Protein AF-A0A928G5B0-F1 (afdb_monomer)

Secondary structure (DSSP, 8-state):
---HHHHHHHHHHHHHHHHHHHHHHHHHHHHHHHHHHHHHHHHHTTTT-GGG--SHHHHHHHHHIIIIIIHHHHHHHHHHHHHHHHHHHHHHHHHHT-BTTB-HHHHHHHHHHHHHHHHHHHHHHHHHHHHHHHHHHHHHHHHHHHHHHHHHHHHHHHT--

Sequence (161 aa):
MLPENFVKNLIDALLHVLCSILKLILLPFNLWVKAITRLAEQRENGFLNLSTITGLWPFFSFCKRLLIDFIFDAVAFLAYPVGVVVAIIVMIIGFTETNMFYTAGDVFLGFIISLIVIYIYPIFMALAHDFLVLMLLPIRKLIDYWRKPAQQLDIDYKQRE

Foldseek 3Di:
DPPPVPVVVVVVVVVVVVVVVVCVLCVLVVLLVVLVVLLVVCVVVVLQDPVPDPDDVVVVSNCCCVVQVNPLSVCSNCLPVVLLVVLVVQLVVLVVPADPVRHNVNSVVSSVVSVVCSSCVSVVSVVVSVVVVVVCVVVVVVVVVVVVVVVVVVVVVVVVD

pLDDT: mean 84.78, std 12.2, range [46.44, 96.44]

Mean predicted aligned error: 9.63 Å

Radius of gyration: 25.75 Å; Cα contacts (8 Å, |Δi|>4): 81; chains: 1; bounding box: 59×56×83 Å

Solvent-accessible surface area (backbone atoms only — not comparable to full-atom values): 8767 Å² total; per-residue (Å²): 132,81,59,82,66,51,62,54,53,51,50,52,50,51,51,51,52,53,52,50,52,52,50,62,66,47,42,24,57,53,47,28,54,49,23,47,52,50,54,51,51,40,58,74,71,49,67,83,56,70,92,77,56,89,50,71,70,58,43,55,56,40,50,47,45,48,66,55,60,41,45,43,28,52,51,31,44,42,30,57,72,52,38,54,54,50,39,52,51,52,35,56,53,39,62,75,67,53,47,102,90,42,47,68,66,57,32,51,51,50,33,55,52,43,53,53,50,40,53,48,40,24,47,55,39,51,52,51,46,53,50,51,53,60,66,45,48,61,56,52,53,47,56,55,56,68,45,51,62,56,55,52,52,56,52,57,54,67,73,74,113

Structure (mmCIF, N/CA/C/O backbone):
data_AF-A0A928G5B0-F1
#
_entry.id   AF-A0A928G5B0-F1
#
loop_
_atom_site.group_PDB
_atom_site.id
_atom_site.type_symbol
_atom_site.label_atom_id
_atom_site.label_alt_id
_atom_site.label_comp_id
_atom_site.label_asym_id
_atom_site.label_entity_id
_atom_site.label_seq_id
_atom_site.pdbx_PDB_ins_code
_atom_site.Cartn_x
_atom_site.Cartn_y
_atom_site.Cartn_z
_atom_site.occupancy
_atom_site.B_iso_or_equiv
_atom_site.auth_seq_id
_atom_site.auth_comp_id
_atom_site.auth_asym_id
_atom_site.auth_atom_id
_atom_site.pdbx_PDB_model_num
ATOM 1 N N . MET A 1 1 ? 35.226 -32.422 -13.651 1.00 56.75 1 MET A N 1
ATOM 2 C CA . MET A 1 1 ? 33.847 -32.815 -13.292 1.00 56.75 1 MET A CA 1
ATOM 3 C C . MET A 1 1 ? 33.316 -31.782 -12.318 1.00 56.75 1 MET A C 1
ATOM 5 O O . MET A 1 1 ? 34.010 -31.492 -11.352 1.00 56.75 1 MET A O 1
ATOM 9 N N . LEU A 1 2 ? 32.166 -31.167 -12.606 1.00 66.88 2 LEU A N 1
ATOM 10 C CA . LEU A 1 2 ? 31.502 -30.297 -11.630 1.00 66.88 2 LEU A CA 1
ATOM 11 C C . LEU A 1 2 ? 31.030 -31.160 -10.446 1.00 66.88 2 LEU A C 1
ATOM 13 O O . LEU A 1 2 ? 30.601 -32.290 -10.688 1.00 66.88 2 LEU A O 1
ATOM 17 N N . PRO A 1 3 ? 31.117 -30.677 -9.194 1.00 78.56 3 PRO A N 1
ATOM 18 C CA . PRO A 1 3 ? 30.625 -31.422 -8.038 1.00 78.56 3 PRO A CA 1
ATOM 19 C C . PRO A 1 3 ? 29.138 -31.743 -8.224 1.00 78.56 3 PRO A C 1
ATOM 21 O O . PRO A 1 3 ? 28.381 -30.847 -8.595 1.00 78.56 3 PRO A O 1
ATOM 24 N N . GLU A 1 4 ? 28.691 -32.968 -7.931 1.00 73.12 4 GLU A N 1
ATOM 25 C CA . GLU A 1 4 ? 27.265 -33.344 -8.050 1.00 73.12 4 GLU A CA 1
ATOM 26 C C . GLU A 1 4 ? 26.340 -32.390 -7.272 1.00 73.12 4 GLU A C 1
ATOM 28 O O . GLU A 1 4 ? 25.243 -32.058 -7.719 1.00 73.12 4 GLU A O 1
ATOM 33 N N . ASN A 1 5 ? 26.829 -31.842 -6.156 1.00 81.38 5 ASN A N 1
ATOM 34 C CA . ASN A 1 5 ? 26.097 -30.875 -5.337 1.00 81.38 5 ASN A CA 1
ATOM 35 C C . ASN A 1 5 ? 26.039 -29.459 -5.939 1.00 81.38 5 ASN A C 1
ATOM 37 O O . ASN A 1 5 ? 25.205 -28.658 -5.526 1.00 81.38 5 ASN A O 1
ATOM 41 N N . PHE A 1 6 ? 26.903 -29.121 -6.902 1.00 89.56 6 PHE A N 1
ATOM 42 C CA . PHE A 1 6 ? 26.961 -27.776 -7.479 1.00 89.56 6 PHE A CA 1
ATOM 43 C C . PHE A 1 6 ? 25.733 -27.475 -8.337 1.00 89.56 6 PHE A C 1
ATOM 45 O O . PHE A 1 6 ? 25.108 -26.434 -8.161 1.00 89.56 6 PHE A O 1
ATOM 52 N N . VAL A 1 7 ? 25.355 -28.395 -9.231 1.00 88.38 7 VAL A N 1
ATOM 53 C CA . VAL A 1 7 ? 24.205 -28.200 -10.131 1.00 88.38 7 VAL A CA 1
ATOM 54 C C . VAL A 1 7 ? 22.908 -28.102 -9.329 1.00 88.38 7 VAL A C 1
ATOM 56 O O . VAL A 1 7 ? 22.099 -27.214 -9.584 1.00 88.38 7 VAL A O 1
ATOM 59 N N . LYS A 1 8 ? 22.746 -28.952 -8.308 1.00 91.69 8 LYS A N 1
ATOM 60 C CA . LYS A 1 8 ? 21.596 -28.904 -7.400 1.00 91.69 8 LYS A CA 1
ATOM 61 C C . LYS A 1 8 ? 21.514 -27.569 -6.654 1.00 91.69 8 LYS A C 1
ATOM 63 O O . LYS A 1 8 ? 20.495 -26.895 -6.734 1.00 91.69 8 LYS A O 1
ATOM 68 N N . ASN A 1 9 ? 22.603 -27.151 -6.006 1.00 93.38 9 ASN A N 1
ATOM 69 C CA . ASN A 1 9 ? 22.637 -25.889 -5.262 1.00 93.38 9 ASN A CA 1
ATOM 70 C C . ASN A 1 9 ? 22.415 -24.670 -6.173 1.00 93.38 9 ASN A C 1
ATOM 72 O O . ASN A 1 9 ? 21.784 -23.702 -5.759 1.00 93.38 9 ASN A O 1
ATOM 76 N N . LEU A 1 10 ? 22.915 -24.711 -7.412 1.00 92.44 10 LEU A N 1
ATOM 77 C CA . LEU A 1 10 ? 22.700 -23.653 -8.398 1.00 92.44 10 LEU A CA 1
ATOM 78 C C . LEU A 1 10 ? 21.221 -23.546 -8.791 1.00 92.44 10 LEU A C 1
ATOM 80 O O . LEU A 1 10 ? 20.679 -22.442 -8.816 1.00 92.44 10 LEU A O 1
ATOM 84 N N . ILE A 1 11 ? 20.565 -24.677 -9.069 1.00 92.94 11 ILE A N 1
ATOM 85 C CA . ILE A 1 11 ? 19.131 -24.717 -9.389 1.00 92.94 11 ILE A CA 1
ATOM 86 C C . ILE A 1 11 ? 18.306 -24.221 -8.198 1.00 92.94 11 ILE A C 1
ATOM 88 O O . ILE A 1 11 ? 17.440 -23.365 -8.379 1.00 92.94 11 ILE A O 1
ATOM 92 N N . ASP A 1 12 ? 18.605 -24.689 -6.985 1.00 95.44 12 ASP A N 1
ATOM 93 C CA . ASP A 1 12 ? 17.899 -24.274 -5.769 1.00 95.44 12 ASP A CA 1
ATOM 94 C C . ASP A 1 12 ? 18.048 -22.763 -5.518 1.00 95.44 12 ASP A C 1
ATOM 96 O O . ASP A 1 12 ? 17.066 -22.076 -5.225 1.00 95.44 12 ASP A O 1
ATOM 100 N N . ALA A 1 13 ? 19.253 -22.212 -5.703 1.00 93.75 13 ALA A N 1
ATOM 101 C CA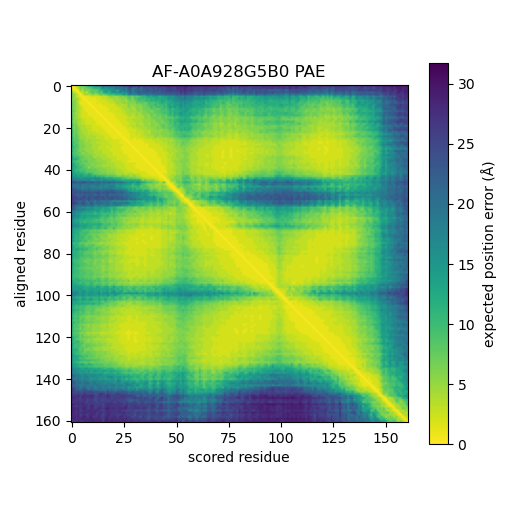 . ALA A 1 13 ? 19.500 -20.778 -5.577 1.00 93.75 13 ALA A CA 1
ATOM 102 C C . ALA A 1 13 ? 18.734 -19.963 -6.633 1.00 93.75 13 ALA A C 1
ATOM 104 O O . ALA A 1 13 ? 18.103 -18.958 -6.297 1.00 93.75 13 ALA A O 1
ATOM 105 N N . LEU A 1 14 ? 18.736 -20.404 -7.896 1.00 93.94 14 LEU A N 1
ATOM 106 C CA . LEU A 1 14 ? 17.993 -19.749 -8.977 1.00 93.94 14 LEU A CA 1
ATOM 107 C C . LEU A 1 14 ? 16.483 -19.757 -8.711 1.00 93.94 14 LEU A C 1
ATOM 109 O O . LEU A 1 14 ? 15.831 -18.718 -8.833 1.00 93.94 14 LEU A O 1
ATOM 113 N N . LEU A 1 15 ? 15.934 -20.901 -8.294 1.00 95.25 15 LEU A N 1
ATOM 114 C CA . LEU A 1 15 ? 14.523 -21.028 -7.927 1.00 95.25 15 LEU A CA 1
ATOM 115 C C . LEU A 1 15 ? 14.167 -20.118 -6.752 1.00 95.25 15 LEU A C 1
ATOM 117 O O . LEU A 1 15 ? 13.127 -19.456 -6.783 1.00 95.25 15 LEU A O 1
ATOM 121 N N . HIS A 1 16 ? 15.032 -20.043 -5.739 1.00 94.75 16 HIS A N 1
ATOM 122 C CA . HIS A 1 16 ? 14.817 -19.179 -4.585 1.00 94.75 16 HIS A CA 1
ATOM 123 C C . HIS A 1 16 ? 14.765 -17.698 -4.978 1.00 94.75 16 HIS A C 1
ATOM 125 O O . HIS A 1 16 ? 13.850 -16.984 -4.557 1.00 94.75 16 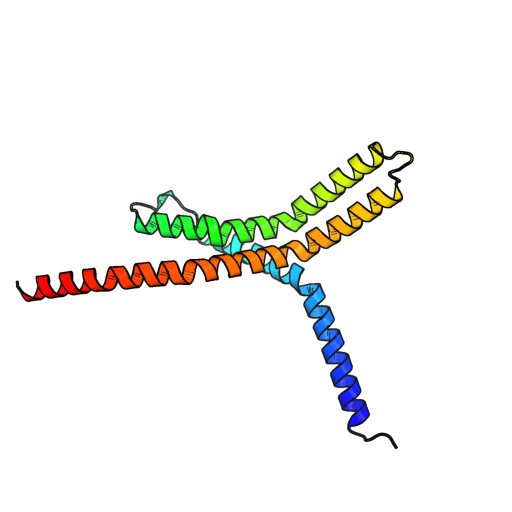HIS A O 1
ATOM 131 N N . VAL A 1 17 ? 15.701 -17.239 -5.815 1.00 94.50 17 VAL A N 1
ATOM 132 C CA . VAL A 1 17 ? 15.728 -15.856 -6.315 1.00 94.50 17 VAL A CA 1
ATOM 133 C C . VAL A 1 17 ? 14.478 -15.558 -7.138 1.00 94.50 17 VAL A C 1
ATOM 135 O O . VAL A 1 17 ? 13.793 -14.573 -6.867 1.00 94.50 17 VAL A O 1
ATOM 138 N N . LEU A 1 18 ? 14.125 -16.433 -8.084 1.00 93.44 18 LEU A N 1
ATOM 139 C CA . LEU A 1 18 ? 12.954 -16.245 -8.941 1.00 93.44 18 LEU A CA 1
ATOM 140 C C . LEU A 1 18 ? 11.660 -16.169 -8.121 1.00 93.44 18 LEU A C 1
ATOM 142 O O . LEU A 1 18 ? 10.868 -15.242 -8.289 1.00 93.44 18 LEU A O 1
ATOM 146 N N . CYS A 1 19 ? 11.466 -17.101 -7.185 1.00 93.19 19 CYS A N 1
ATOM 147 C CA . CYS A 1 19 ? 10.298 -17.101 -6.306 1.00 93.19 19 CYS A CA 1
ATOM 148 C C . CYS A 1 19 ? 10.247 -15.852 -5.419 1.00 93.19 19 CYS A C 1
ATOM 150 O O . CYS A 1 19 ? 9.167 -15.322 -5.162 1.00 93.19 19 CYS A O 1
ATOM 152 N N . SER A 1 20 ? 11.398 -15.370 -4.948 1.00 92.31 20 SER A N 1
ATOM 153 C CA . SER A 1 20 ? 11.474 -14.166 -4.114 1.00 92.31 20 SER A CA 1
ATOM 154 C C . SER A 1 20 ? 11.138 -12.901 -4.903 1.00 92.31 20 SER A C 1
ATOM 156 O O . SER A 1 20 ? 10.391 -12.060 -4.406 1.00 92.31 20 SER A O 1
ATOM 158 N N . ILE A 1 21 ? 11.601 -12.795 -6.152 1.00 92.00 21 ILE A N 1
ATOM 159 C CA . ILE A 1 21 ? 11.235 -11.697 -7.058 1.00 92.00 21 ILE A CA 1
ATOM 160 C C . ILE A 1 21 ? 9.730 -11.725 -7.349 1.00 92.00 21 ILE A C 1
ATOM 162 O O . ILE A 1 21 ? 9.069 -10.696 -7.237 1.00 92.00 21 ILE A O 1
ATOM 166 N N . LEU A 1 22 ? 9.157 -12.896 -7.644 1.00 91.62 22 LEU A N 1
ATOM 167 C CA . LEU A 1 22 ? 7.713 -13.026 -7.877 1.00 91.62 22 LEU A CA 1
ATOM 168 C C . LEU A 1 22 ? 6.891 -12.621 -6.648 1.00 91.62 22 LEU A C 1
ATOM 170 O O . LEU A 1 22 ? 5.890 -11.922 -6.785 1.00 91.62 22 LEU A O 1
ATOM 174 N N . LYS A 1 23 ? 7.328 -13.001 -5.441 1.00 91.19 23 LYS A N 1
ATOM 175 C CA . LYS A 1 23 ? 6.696 -12.554 -4.190 1.00 91.19 23 LYS A CA 1
ATOM 176 C C . LYS A 1 23 ? 6.758 -11.040 -4.026 1.00 91.19 23 LYS A C 1
ATOM 178 O O . LYS A 1 23 ? 5.771 -10.454 -3.596 1.00 91.19 23 LYS A O 1
ATOM 183 N N . LEU A 1 24 ? 7.890 -10.421 -4.363 1.00 90.81 24 LEU A N 1
ATOM 184 C CA . LEU A 1 24 ? 8.053 -8.971 -4.289 1.00 90.81 24 LEU A CA 1
ATOM 185 C C . LEU A 1 24 ? 7.112 -8.257 -5.264 1.00 90.81 24 LEU A C 1
ATOM 187 O O . LEU A 1 24 ? 6.479 -7.277 -4.886 1.00 90.81 24 LEU A O 1
ATOM 191 N N . ILE A 1 25 ? 6.978 -8.782 -6.484 1.00 90.81 25 ILE A N 1
ATOM 192 C CA . ILE A 1 25 ? 6.046 -8.255 -7.484 1.00 90.81 25 ILE A CA 1
ATOM 193 C C . ILE A 1 25 ? 4.607 -8.414 -6.992 1.00 90.81 25 ILE A C 1
ATOM 195 O O . ILE A 1 25 ? 3.858 -7.457 -7.032 1.00 90.81 25 ILE A O 1
ATOM 199 N N . LEU A 1 26 ? 4.217 -9.577 -6.463 1.00 93.75 26 LEU A N 1
ATOM 200 C CA . LEU A 1 26 ? 2.845 -9.833 -5.997 1.00 93.75 26 LEU A CA 1
ATOM 201 C C . LEU A 1 26 ? 2.490 -9.144 -4.668 1.00 93.75 26 LEU A C 1
ATOM 203 O O . LEU A 1 26 ? 1.317 -9.100 -4.293 1.00 93.75 26 LEU A O 1
ATOM 207 N N . LEU A 1 27 ? 3.476 -8.615 -3.942 1.00 94.19 27 LEU A N 1
ATOM 208 C CA . LEU A 1 27 ? 3.291 -8.025 -2.617 1.00 94.19 27 LEU A CA 1
ATOM 209 C C . LEU A 1 27 ? 2.245 -6.894 -2.580 1.00 94.19 27 LEU A C 1
ATOM 211 O O . LEU A 1 27 ? 1.354 -6.982 -1.732 1.00 94.19 27 LEU A O 1
ATOM 215 N N . PRO A 1 28 ? 2.280 -5.866 -3.455 1.00 94.69 28 PRO A N 1
ATOM 216 C CA . PRO A 1 28 ? 1.288 -4.796 -3.422 1.00 94.69 28 PRO A CA 1
ATOM 217 C C . PRO A 1 28 ? -0.135 -5.317 -3.635 1.00 94.69 28 PRO A C 1
ATOM 219 O O . PRO A 1 28 ? -1.050 -4.921 -2.914 1.00 94.69 28 PRO A O 1
ATOM 222 N N . PHE A 1 29 ? -0.310 -6.258 -4.569 1.00 94.00 29 PHE A N 1
ATOM 223 C CA . PHE A 1 29 ? -1.612 -6.859 -4.847 1.00 94.00 29 PHE A CA 1
ATOM 224 C C . PHE A 1 29 ? -2.136 -7.650 -3.643 1.00 94.00 29 PHE A C 1
ATOM 226 O O . PHE A 1 29 ? -3.287 -7.488 -3.247 1.00 94.00 29 PHE A O 1
ATOM 233 N N . ASN A 1 30 ? -1.282 -8.447 -2.997 1.00 94.81 30 ASN A N 1
ATOM 234 C CA . ASN A 1 30 ? -1.663 -9.191 -1.795 1.00 94.81 30 ASN A CA 1
ATOM 235 C C . ASN A 1 30 ? -2.059 -8.260 -0.637 1.00 94.81 30 ASN A C 1
ATOM 237 O O . ASN A 1 30 ? -3.007 -8.551 0.094 1.00 94.81 30 ASN A O 1
ATOM 241 N N . LEU A 1 31 ? -1.365 -7.129 -0.471 1.00 94.88 31 LEU A N 1
ATOM 242 C CA . LEU A 1 31 ? -1.722 -6.115 0.526 1.00 94.88 31 LEU A CA 1
ATOM 243 C C . LEU A 1 31 ? -3.065 -5.451 0.207 1.00 94.88 31 LEU A C 1
ATOM 245 O O . LEU A 1 31 ? -3.872 -5.247 1.113 1.00 94.88 31 LEU A O 1
ATOM 249 N N . TRP A 1 32 ? -3.331 -5.178 -1.069 1.00 95.88 32 TRP A N 1
ATOM 250 C CA . TRP A 1 32 ? -4.616 -4.653 -1.523 1.00 95.88 32 TRP A CA 1
ATOM 251 C C . TRP A 1 32 ? -5.769 -5.635 -1.253 1.00 95.88 32 TRP A C 1
ATOM 253 O O . TRP A 1 32 ? -6.774 -5.253 -0.654 1.00 95.88 32 TRP A O 1
ATOM 263 N N . VAL A 1 33 ? -5.596 -6.924 -1.576 1.00 95.38 33 VAL A N 1
ATOM 264 C CA . VAL A 1 33 ? -6.575 -7.987 -1.258 1.00 95.38 33 VAL A CA 1
ATOM 265 C C . VAL A 1 33 ? -6.825 -8.082 0.250 1.00 95.38 33 VAL A C 1
ATOM 267 O O . VAL A 1 33 ? -7.969 -8.203 0.697 1.00 95.38 33 VAL A O 1
ATOM 270 N N . LYS A 1 34 ? -5.767 -7.977 1.059 1.00 94.62 34 LYS A N 1
ATOM 271 C CA . LYS A 1 34 ? -5.887 -7.976 2.520 1.00 94.62 34 LYS A CA 1
ATOM 272 C C . LYS A 1 34 ? -6.680 -6.767 3.028 1.00 94.62 34 LYS A C 1
ATOM 274 O O . LYS A 1 34 ? -7.517 -6.936 3.910 1.00 94.62 34 LYS A O 1
ATOM 279 N N . ALA A 1 35 ? -6.455 -5.575 2.472 1.00 93.25 35 ALA A N 1
ATOM 280 C CA . ALA A 1 35 ? -7.220 -4.375 2.818 1.00 93.25 35 ALA A CA 1
ATOM 281 C C . ALA A 1 35 ? -8.717 -4.544 2.506 1.00 93.25 35 ALA A C 1
ATOM 283 O O . ALA A 1 35 ? -9.551 -4.265 3.362 1.00 93.25 35 ALA A O 1
ATOM 284 N N . ILE A 1 36 ? -9.063 -5.095 1.337 1.00 94.62 36 ILE A N 1
ATOM 285 C CA . ILE A 1 36 ? -10.460 -5.400 0.973 1.00 94.62 36 ILE A CA 1
ATOM 286 C C . ILE A 1 36 ? -11.102 -6.348 1.980 1.00 94.62 36 ILE A C 1
ATOM 288 O O . ILE A 1 36 ? -12.214 -6.101 2.444 1.00 94.62 36 ILE A O 1
ATOM 292 N N . THR A 1 37 ? -10.395 -7.425 2.320 1.00 94.81 37 THR A N 1
ATOM 293 C CA . THR A 1 37 ? -10.900 -8.450 3.240 1.00 94.81 37 THR A CA 1
ATOM 294 C C . THR A 1 37 ? -11.203 -7.839 4.608 1.00 94.81 37 THR A C 1
ATOM 296 O O . THR A 1 37 ? -12.300 -8.010 5.132 1.00 94.81 37 THR A O 1
ATOM 299 N N . ARG A 1 38 ? -10.283 -7.025 5.143 1.00 91.50 38 ARG A N 1
ATOM 300 C CA . ARG A 1 38 ? -10.486 -6.329 6.423 1.00 91.50 38 ARG A CA 1
ATOM 301 C C . ARG A 1 38 ? -11.637 -5.325 6.378 1.00 91.50 38 ARG A C 1
ATOM 303 O O . ARG A 1 38 ? -12.396 -5.244 7.337 1.00 91.50 38 ARG A O 1
ATOM 310 N N . LEU A 1 39 ? -11.811 -4.588 5.279 1.00 93.00 39 LEU A N 1
ATOM 311 C CA . LEU A 1 39 ? -12.955 -3.680 5.119 1.00 93.00 39 LEU A CA 1
ATOM 312 C C . LEU A 1 39 ? -14.289 -4.436 5.100 1.00 93.00 39 LEU A C 1
ATOM 314 O O . LEU A 1 39 ? -15.262 -3.980 5.704 1.00 93.00 39 LEU A O 1
ATOM 318 N N . ALA A 1 40 ? -14.339 -5.589 4.428 1.00 92.75 40 ALA A N 1
ATOM 319 C CA . ALA A 1 40 ? -15.521 -6.443 4.415 1.00 92.75 40 ALA A CA 1
ATOM 320 C C . ALA A 1 40 ? -15.850 -6.955 5.828 1.00 92.75 40 ALA A C 1
ATOM 322 O O . ALA A 1 40 ? -16.975 -6.776 6.294 1.00 92.75 40 ALA A O 1
ATOM 323 N N . GLU A 1 41 ? -14.854 -7.469 6.553 1.00 91.00 41 GLU A N 1
ATOM 324 C CA . GLU A 1 41 ? -15.005 -7.917 7.945 1.00 91.00 41 GLU A CA 1
ATOM 325 C C . GLU A 1 41 ? -15.453 -6.782 8.880 1.00 91.00 41 GLU A C 1
ATOM 327 O O . GLU A 1 41 ? -16.322 -6.974 9.734 1.00 91.00 41 GLU A O 1
ATOM 332 N N . GLN A 1 42 ? -14.890 -5.577 8.732 1.00 87.81 42 GLN A N 1
ATOM 333 C CA . GLN A 1 42 ? -15.281 -4.407 9.525 1.00 87.81 42 GLN A CA 1
ATOM 334 C C . GLN A 1 42 ? -16.748 -4.028 9.291 1.00 87.81 42 GLN A C 1
ATOM 336 O O . GLN A 1 42 ? -17.444 -3.644 10.239 1.00 87.81 42 GLN A O 1
ATOM 341 N N . ARG A 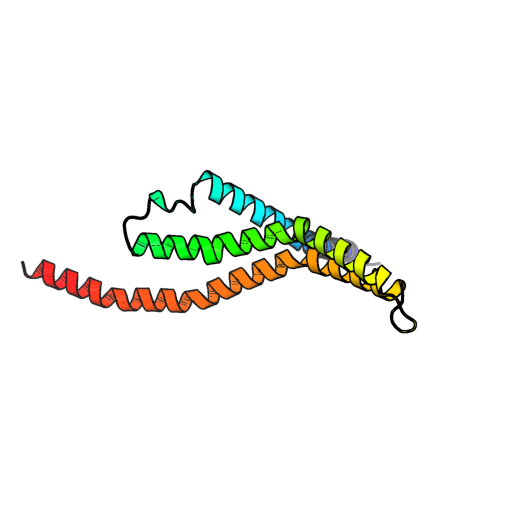1 43 ? -17.223 -4.148 8.045 1.00 88.38 43 ARG A N 1
ATOM 342 C CA . ARG A 1 43 ? -18.619 -3.899 7.679 1.00 88.38 43 ARG A CA 1
ATOM 343 C C . ARG A 1 43 ? -19.553 -4.941 8.289 1.00 88.38 43 ARG A C 1
ATOM 345 O O . ARG A 1 43 ? -20.550 -4.553 8.891 1.00 88.38 43 ARG A O 1
ATOM 352 N N . GLU A 1 44 ? -19.240 -6.227 8.144 1.00 87.94 44 GLU A N 1
ATOM 353 C CA . GLU A 1 44 ? -20.075 -7.330 8.649 1.00 87.94 44 GLU A CA 1
ATOM 354 C C . GLU A 1 44 ? -20.246 -7.275 10.166 1.00 87.94 44 GLU A C 1
ATOM 356 O O . GLU A 1 44 ? -21.346 -7.429 10.689 1.00 87.94 44 GLU A O 1
ATOM 361 N N . ASN A 1 45 ? -19.164 -6.972 10.874 1.00 83.25 45 ASN A N 1
ATOM 362 C CA . ASN A 1 45 ? -19.156 -6.910 12.329 1.00 83.25 45 ASN A CA 1
ATOM 363 C C . ASN A 1 45 ? -19.642 -5.557 12.893 1.00 83.25 45 ASN A C 1
ATOM 365 O O . ASN A 1 45 ? -19.604 -5.346 14.106 1.00 83.25 45 ASN A O 1
ATOM 369 N N . GLY A 1 46 ? -20.053 -4.607 12.043 1.00 77.75 46 GLY A N 1
ATOM 370 C CA . GLY A 1 46 ? -20.551 -3.300 12.482 1.00 77.75 46 GLY A CA 1
ATOM 371 C C . GLY A 1 46 ? -19.524 -2.458 13.254 1.00 77.75 46 GLY A C 1
ATOM 372 O O . GLY A 1 46 ? -19.900 -1.706 14.154 1.00 77.75 46 GLY A O 1
ATOM 373 N N . PHE A 1 47 ? -18.227 -2.560 12.924 1.00 70.31 47 PHE A N 1
ATOM 374 C CA . PHE A 1 47 ? -17.130 -1.921 13.678 1.00 70.31 47 PHE A CA 1
ATOM 375 C C . PHE A 1 47 ? -17.249 -0.392 13.791 1.00 70.31 47 PHE A C 1
ATOM 377 O O . PHE A 1 47 ? -16.701 0.192 14.729 1.00 70.31 47 PHE A O 1
ATOM 384 N N . LEU A 1 48 ? -17.960 0.244 12.855 1.00 75.62 48 LEU A N 1
ATOM 385 C CA . LEU A 1 48 ? -18.184 1.690 12.785 1.00 75.62 48 LEU A CA 1
ATOM 386 C C . LEU A 1 48 ? -19.622 2.085 13.157 1.00 75.62 48 LEU A C 1
ATOM 388 O O . LEU A 1 48 ? -20.193 2.991 12.553 1.00 75.62 48 LEU A O 1
ATOM 392 N N . ASN A 1 49 ? -20.228 1.419 14.143 1.00 76.06 49 ASN A N 1
ATOM 393 C CA . ASN A 1 49 ? -21.555 1.797 14.616 1.00 76.06 49 ASN A CA 1
ATOM 394 C C . ASN A 1 49 ? -21.501 2.822 15.767 1.00 76.06 49 ASN A C 1
ATOM 396 O O . ASN A 1 49 ? -21.135 2.508 16.902 1.00 76.06 49 ASN A O 1
ATOM 400 N N . LEU A 1 50 ? -21.900 4.062 15.471 1.00 73.25 50 LEU A N 1
ATOM 401 C CA . LEU A 1 50 ? -22.010 5.150 16.450 1.00 73.25 50 LEU A CA 1
ATOM 402 C C . LEU A 1 50 ? -23.197 4.965 17.406 1.00 73.25 50 LEU A C 1
ATOM 404 O O . LEU A 1 50 ? -23.144 5.451 18.533 1.00 73.25 50 LEU A O 1
ATOM 408 N N . SER A 1 51 ? -24.248 4.241 16.997 1.00 70.38 51 SER A N 1
ATOM 409 C CA . SER A 1 51 ? -25.479 4.108 17.791 1.00 70.38 51 SER A CA 1
ATOM 410 C C . SER A 1 51 ? -25.287 3.313 19.086 1.00 70.38 51 SER A C 1
ATOM 412 O O . SER A 1 51 ? -26.143 3.343 19.963 1.00 70.38 51 SER A O 1
ATOM 414 N N . THR A 1 52 ? -24.168 2.597 19.216 1.00 66.56 52 THR A N 1
ATOM 415 C CA . THR A 1 52 ? -23.823 1.766 20.379 1.00 66.56 52 THR A CA 1
ATOM 416 C C . THR A 1 52 ? -22.897 2.456 21.390 1.00 66.56 52 THR A C 1
ATOM 418 O O . THR A 1 52 ? -22.486 1.835 22.368 1.00 66.56 52 THR A O 1
ATOM 421 N N . ILE A 1 53 ? -22.534 3.727 21.179 1.00 70.38 53 ILE A N 1
ATOM 422 C CA . ILE A 1 53 ? -21.543 4.440 22.001 1.00 70.38 53 ILE A CA 1
ATOM 423 C C . ILE A 1 53 ? -22.252 5.313 23.042 1.00 70.38 53 ILE A C 1
ATOM 425 O O . ILE A 1 53 ? -22.728 6.399 22.733 1.00 70.38 53 ILE A O 1
ATOM 429 N N . THR A 1 54 ? -22.278 4.861 24.297 1.00 65.12 54 THR A N 1
ATOM 430 C CA . THR A 1 54 ? -22.878 5.603 25.425 1.00 65.12 54 THR A CA 1
ATOM 431 C C . THR A 1 54 ? -21.852 6.263 26.359 1.00 65.12 54 THR A C 1
ATOM 433 O O . THR A 1 54 ? -22.241 6.905 27.330 1.00 65.12 54 THR A O 1
ATOM 436 N N . GLY A 1 55 ? -20.541 6.162 26.086 1.00 65.31 55 GLY A N 1
ATOM 437 C CA . GLY A 1 55 ? -19.497 6.734 26.951 1.00 65.31 55 GLY A CA 1
ATOM 438 C C . GLY A 1 55 ? -18.162 7.052 26.262 1.00 65.31 55 GLY A C 1
ATOM 439 O O . GLY A 1 55 ? -17.919 6.677 25.115 1.00 65.31 55 GLY A O 1
ATOM 440 N N . LEU A 1 56 ? -17.264 7.718 27.003 1.00 66.19 56 LEU A N 1
ATOM 441 C CA . LEU A 1 56 ? -15.966 8.237 26.528 1.00 66.19 56 LEU A CA 1
ATOM 442 C C . LEU A 1 56 ? -14.962 7.147 26.095 1.00 66.19 56 LEU A C 1
ATOM 444 O O . LEU A 1 56 ? -14.278 7.293 25.085 1.00 66.19 56 LEU A O 1
ATOM 448 N N . TRP A 1 57 ? -14.866 6.033 26.825 1.00 66.56 57 TRP A N 1
ATOM 449 C CA . TRP A 1 57 ? -13.947 4.930 26.489 1.00 66.56 57 TRP A CA 1
ATOM 450 C C . TRP A 1 57 ? -14.332 4.170 25.203 1.00 66.56 57 TRP A C 1
ATOM 452 O O . TRP A 1 57 ? -13.458 3.932 24.357 1.00 66.56 57 TRP A O 1
ATOM 462 N N . PRO A 1 58 ? -15.619 3.832 24.992 1.00 71.81 58 PRO A N 1
ATOM 463 C CA . PRO A 1 58 ? -16.106 3.326 23.710 1.00 71.81 58 PRO A CA 1
ATOM 464 C C . PR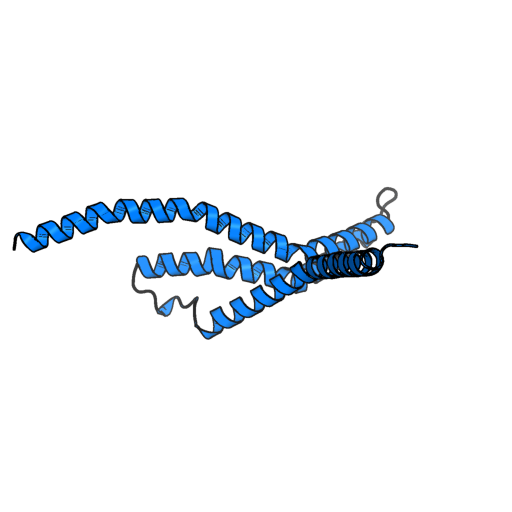O A 1 58 ? -15.850 4.289 22.539 1.00 71.81 58 PRO A C 1
ATOM 466 O O . PRO A 1 58 ? -15.523 3.832 21.443 1.00 71.81 58 PRO A O 1
ATOM 469 N N . PHE A 1 59 ? -15.903 5.606 22.779 1.00 73.69 59 PHE A N 1
ATOM 470 C CA . PHE A 1 59 ? -15.613 6.630 21.771 1.00 73.69 59 PHE A CA 1
ATOM 471 C C . PHE A 1 59 ? -14.138 6.652 21.335 1.00 73.69 59 PHE A C 1
ATOM 473 O O . PHE A 1 59 ? -13.858 6.604 20.141 1.00 73.69 59 PHE A O 1
ATOM 480 N N . PHE A 1 60 ? -13.171 6.614 22.260 1.00 72.19 60 PHE A N 1
ATOM 481 C CA . PHE A 1 60 ? -11.746 6.515 21.885 1.00 72.19 60 PHE A CA 1
ATOM 482 C C . PHE A 1 60 ? -11.435 5.243 21.084 1.00 72.19 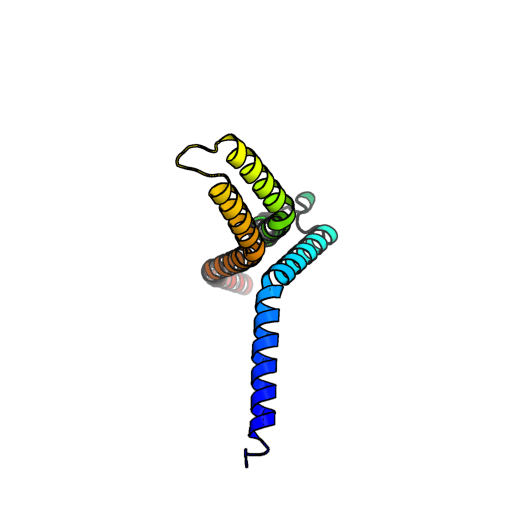60 PHE A C 1
ATOM 484 O O . PHE A 1 60 ? -10.671 5.272 20.116 1.00 72.19 60 PHE A O 1
ATOM 491 N N . SER A 1 61 ? -12.069 4.129 21.454 1.00 77.31 61 SER A N 1
ATOM 492 C CA . SER A 1 61 ? -11.935 2.860 20.732 1.00 77.31 61 SER A CA 1
ATOM 493 C C . SER A 1 61 ? -12.550 2.927 19.332 1.00 77.31 61 SER A C 1
ATOM 495 O O . SER A 1 61 ? -12.057 2.283 18.407 1.00 77.31 61 SER A O 1
ATOM 497 N N . PHE A 1 62 ? -13.625 3.694 19.156 1.00 81.31 62 PHE A N 1
ATOM 498 C CA . PHE A 1 62 ? -14.194 4.002 17.846 1.00 81.31 62 PHE A CA 1
ATOM 499 C C . PHE A 1 62 ? -13.250 4.879 17.017 1.00 81.31 62 PHE A C 1
ATOM 501 O O . PHE A 1 62 ? -12.940 4.515 15.888 1.00 81.31 62 PHE A O 1
ATOM 508 N N . CYS A 1 63 ? -12.709 5.961 17.583 1.00 80.69 63 CYS A N 1
ATOM 509 C CA . CYS A 1 63 ? -11.775 6.844 16.880 1.00 80.69 63 CYS A CA 1
ATOM 510 C C . CYS A 1 63 ? -10.524 6.105 16.398 1.00 80.69 63 CYS A C 1
ATOM 512 O O . CYS A 1 63 ? -10.096 6.320 15.272 1.00 80.69 63 CYS A O 1
ATOM 514 N N . LYS A 1 64 ? -9.961 5.197 17.205 1.00 83.38 64 LYS A N 1
ATOM 515 C CA . LYS A 1 64 ? -8.833 4.356 16.775 1.00 83.38 64 LYS A CA 1
ATOM 516 C C . LYS A 1 64 ? -9.213 3.482 15.574 1.00 83.38 64 LYS A C 1
ATOM 518 O O . LYS A 1 64 ? -8.492 3.460 14.581 1.00 83.38 64 LYS A O 1
ATOM 523 N N . ARG A 1 65 ? -10.354 2.793 15.660 1.00 84.44 65 ARG A N 1
ATOM 524 C CA . ARG A 1 65 ? -10.853 1.932 14.580 1.00 84.44 65 ARG A CA 1
ATOM 525 C C . ARG A 1 65 ? -11.117 2.718 13.302 1.00 84.44 65 ARG A C 1
ATOM 527 O O . ARG A 1 65 ? -10.747 2.266 12.230 1.00 84.44 65 ARG A O 1
ATOM 534 N N . LEU A 1 66 ? -11.697 3.908 13.417 1.00 86.31 66 LEU A N 1
ATOM 535 C CA . LEU A 1 66 ? -11.964 4.779 12.282 1.00 86.31 66 LEU A CA 1
ATOM 536 C C . LEU A 1 66 ? -10.666 5.329 11.671 1.00 86.31 66 LEU A C 1
ATOM 538 O O . LEU A 1 66 ? -10.430 5.172 10.479 1.00 86.31 66 LEU A O 1
ATOM 542 N N . LEU A 1 67 ? -9.822 5.974 12.478 1.00 84.81 67 LEU A N 1
ATOM 543 C CA . LEU A 1 67 ? -8.687 6.754 11.979 1.00 84.81 67 LEU A CA 1
ATOM 544 C C . LEU A 1 67 ? -7.486 5.902 11.570 1.00 84.81 67 LEU A C 1
ATOM 546 O O . LEU A 1 67 ? -6.749 6.288 10.670 1.00 84.81 67 LEU A O 1
ATOM 550 N N . ILE A 1 68 ? -7.268 4.776 12.246 1.00 83.88 68 ILE A N 1
ATOM 551 C CA . ILE A 1 68 ? -6.080 3.942 12.040 1.00 83.88 68 ILE A CA 1
ATOM 552 C C . ILE A 1 68 ? -6.447 2.700 11.243 1.00 83.88 68 ILE A C 1
ATOM 554 O O . ILE A 1 68 ? -5.847 2.435 10.212 1.00 83.88 68 ILE A O 1
ATOM 558 N N . ASP A 1 69 ? -7.455 1.954 11.688 1.00 85.62 69 ASP A N 1
ATOM 559 C CA . ASP A 1 69 ? -7.730 0.649 11.088 1.00 85.62 69 ASP A CA 1
ATOM 560 C C . ASP A 1 69 ? -8.558 0.791 9.786 1.00 85.62 69 ASP A C 1
ATOM 562 O O . ASP A 1 69 ? -8.287 0.113 8.801 1.00 85.62 69 ASP A O 1
ATOM 566 N N . PHE A 1 70 ? -9.543 1.696 9.740 1.00 91.56 70 PHE A N 1
ATOM 567 C CA . PHE A 1 70 ? -10.414 1.881 8.571 1.00 91.56 70 PHE A CA 1
ATOM 568 C C . PHE A 1 70 ? -9.810 2.795 7.498 1.00 91.56 70 PHE A C 1
ATOM 570 O O . PHE A 1 70 ? -9.788 2.409 6.333 1.00 91.56 70 PHE A O 1
ATOM 577 N N . ILE A 1 71 ? -9.320 3.996 7.846 1.00 92.25 71 ILE A N 1
ATOM 578 C CA . ILE A 1 71 ? -8.833 4.962 6.838 1.00 92.25 71 ILE A CA 1
ATOM 579 C C . ILE A 1 71 ? -7.698 4.377 5.994 1.00 92.25 71 ILE A C 1
ATOM 581 O O . ILE A 1 71 ? -7.728 4.512 4.773 1.00 92.25 71 ILE A O 1
ATOM 585 N N . PHE A 1 72 ? -6.718 3.714 6.610 1.00 92.56 72 PHE A N 1
ATOM 586 C CA . PHE A 1 72 ? -5.591 3.144 5.868 1.00 92.56 72 PHE A CA 1
ATOM 587 C C . PHE A 1 72 ? -6.035 2.030 4.919 1.00 92.56 72 PHE A C 1
ATOM 589 O O . PHE A 1 72 ? -5.604 2.004 3.767 1.00 92.56 72 PHE A O 1
ATOM 596 N N . ASP A 1 73 ? -6.940 1.158 5.364 1.00 92.19 73 ASP A N 1
ATOM 597 C CA . ASP A 1 73 ? -7.482 0.093 4.522 1.00 92.19 73 ASP A CA 1
ATOM 598 C C . ASP A 1 73 ? -8.357 0.651 3.394 1.00 92.19 73 ASP A C 1
ATOM 600 O O . ASP A 1 73 ? -8.247 0.204 2.253 1.00 92.19 73 ASP A O 1
ATOM 604 N N . ALA A 1 74 ? -9.170 1.673 3.675 1.00 93.69 74 ALA A N 1
ATOM 605 C CA . ALA A 1 74 ? -10.006 2.350 2.689 1.00 93.69 74 ALA A CA 1
ATOM 606 C C . ALA A 1 74 ? -9.165 3.065 1.622 1.00 93.69 74 ALA A C 1
ATOM 608 O O . ALA A 1 74 ? -9.427 2.919 0.429 1.00 93.69 74 ALA A O 1
ATOM 609 N N . VAL A 1 75 ? -8.129 3.801 2.026 1.00 93.44 75 VAL A N 1
ATOM 610 C CA . VAL A 1 75 ? -7.222 4.499 1.103 1.00 93.44 75 VAL A CA 1
ATOM 611 C C . VAL A 1 75 ? -6.404 3.502 0.280 1.00 93.44 75 VAL A C 1
ATOM 613 O O . VAL A 1 75 ? -6.283 3.672 -0.934 1.00 93.44 75 VAL A O 1
ATOM 616 N N . ALA A 1 76 ? -5.908 2.424 0.895 1.00 94.00 76 ALA A N 1
ATOM 617 C CA . ALA A 1 76 ? -5.235 1.348 0.172 1.00 94.00 76 ALA A CA 1
ATOM 618 C C . ALA A 1 76 ? -6.170 0.686 -0.850 1.00 94.00 76 ALA A C 1
ATOM 620 O O . ALA A 1 76 ? -5.766 0.479 -1.992 1.00 94.00 76 ALA A O 1
ATOM 621 N N . PHE A 1 77 ? -7.424 0.409 -0.479 1.00 94.81 77 PHE A N 1
ATOM 622 C CA . PHE A 1 77 ? -8.432 -0.136 -1.387 1.00 94.81 77 PHE A CA 1
ATOM 623 C C . PHE A 1 77 ? -8.709 0.798 -2.571 1.00 94.81 77 PHE A C 1
ATOM 625 O O . PHE A 1 77 ? -8.684 0.347 -3.718 1.00 94.81 77 PHE A O 1
ATOM 632 N N . LEU A 1 78 ? -8.932 2.089 -2.308 1.00 94.88 78 LEU A N 1
ATOM 633 C CA . LEU A 1 78 ? -9.263 3.084 -3.331 1.00 94.88 78 LEU A CA 1
ATOM 634 C C . LEU A 1 78 ? -8.111 3.354 -4.303 1.00 94.88 78 LEU A C 1
ATOM 636 O O . LEU A 1 78 ? -8.369 3.807 -5.418 1.00 94.88 78 LEU A O 1
ATOM 640 N N . ALA A 1 79 ? -6.870 3.037 -3.928 1.00 93.06 79 ALA A N 1
ATOM 641 C CA . ALA A 1 79 ? -5.687 3.278 -4.747 1.00 93.06 79 ALA A CA 1
ATOM 642 C C . ALA A 1 79 ? -5.828 2.741 -6.177 1.00 93.06 79 ALA A C 1
ATOM 644 O O . ALA A 1 79 ? -5.522 3.452 -7.125 1.00 93.06 79 ALA A O 1
ATOM 645 N N . TYR A 1 80 ? -6.334 1.520 -6.357 1.00 93.94 80 TYR A N 1
ATOM 646 C CA . TYR A 1 80 ? -6.472 0.923 -7.689 1.00 93.94 80 TYR A CA 1
ATOM 647 C C . TYR A 1 80 ? -7.647 1.498 -8.497 1.00 93.94 80 TYR A C 1
ATOM 649 O O . TYR A 1 80 ? -7.396 2.038 -9.574 1.00 93.94 80 TYR A O 1
ATOM 657 N N . PRO A 1 81 ? -8.911 1.448 -8.030 1.00 94.75 81 PRO A N 1
ATOM 658 C CA . PRO A 1 81 ? -10.034 1.951 -8.817 1.00 94.75 81 PRO A CA 1
ATOM 659 C C . PRO A 1 81 ? -9.960 3.466 -9.041 1.00 94.75 81 PRO A C 1
ATOM 661 O O . PRO A 1 81 ? -10.203 3.929 -10.151 1.00 94.75 81 PRO A O 1
ATOM 664 N N . VAL A 1 82 ? -9.597 4.246 -8.018 1.00 94.81 82 VAL A N 1
ATOM 665 C CA . VAL A 1 82 ? -9.529 5.710 -8.130 1.00 94.81 82 VAL A CA 1
ATOM 666 C C . VAL A 1 82 ? -8.227 6.140 -8.791 1.00 94.81 82 VAL A C 1
ATOM 668 O O . VAL A 1 82 ? -8.253 6.989 -9.678 1.00 94.81 82 VAL A O 1
ATOM 671 N N . GLY A 1 83 ? -7.093 5.545 -8.413 1.00 93.69 83 GLY A N 1
ATOM 672 C CA . GLY A 1 83 ? -5.795 5.924 -8.968 1.00 93.69 83 GLY A CA 1
ATOM 673 C C . GLY A 1 83 ? -5.730 5.720 -10.477 1.00 93.69 83 GLY A C 1
ATOM 674 O O . GLY A 1 83 ? -5.274 6.615 -11.180 1.00 93.69 83 GLY A O 1
ATOM 675 N N . VAL A 1 84 ? -6.245 4.601 -10.999 1.00 94.50 84 VAL A N 1
ATOM 676 C CA . VAL A 1 84 ? -6.261 4.353 -12.453 1.00 94.50 84 VAL A CA 1
ATOM 677 C C . VAL A 1 84 ? -7.103 5.398 -13.186 1.00 94.50 84 VAL A C 1
ATOM 679 O O . VAL A 1 84 ? -6.672 5.920 -14.212 1.00 94.50 84 VAL A O 1
ATOM 682 N N . VAL A 1 85 ? -8.272 5.757 -12.648 1.00 96.44 85 VAL A N 1
ATOM 683 C CA . VAL A 1 85 ? -9.118 6.813 -13.227 1.00 96.44 85 VAL A CA 1
ATOM 684 C C . VAL A 1 85 ? -8.385 8.155 -13.231 1.00 96.44 85 VAL A C 1
ATOM 686 O O . VAL A 1 85 ? -8.358 8.833 -14.257 1.00 96.44 85 VAL A O 1
ATOM 689 N N . VAL A 1 86 ? -7.734 8.516 -12.122 1.00 94.88 86 VAL A N 1
ATOM 690 C CA . VAL A 1 86 ? -6.940 9.750 -12.021 1.00 94.88 86 VAL A CA 1
ATOM 691 C C . VAL A 1 86 ? -5.785 9.749 -13.025 1.00 94.88 86 VAL A C 1
ATOM 693 O O . VAL A 1 86 ? -5.598 10.743 -13.719 1.00 94.88 86 VAL A O 1
ATOM 696 N N . ALA A 1 87 ? -5.054 8.641 -13.164 1.00 94.88 87 ALA A N 1
ATOM 697 C CA . ALA A 1 87 ? -3.958 8.513 -14.127 1.00 94.88 87 ALA A CA 1
ATOM 698 C C . ALA A 1 87 ? -4.427 8.742 -15.571 1.00 94.88 87 ALA A C 1
ATOM 700 O O . ALA A 1 87 ? -3.769 9.450 -16.332 1.00 94.88 87 ALA A O 1
ATOM 701 N N . ILE A 1 88 ? -5.589 8.194 -15.939 1.00 95.00 88 ILE A N 1
ATOM 702 C CA . ILE A 1 88 ? -6.184 8.397 -17.266 1.00 95.00 88 ILE A CA 1
ATOM 703 C C . ILE A 1 88 ? -6.566 9.865 -17.473 1.00 95.00 88 ILE A C 1
ATOM 705 O O . ILE A 1 88 ? -6.266 10.428 -18.523 1.00 95.00 88 ILE A O 1
ATOM 709 N N . ILE A 1 89 ? -7.193 10.504 -16.482 1.00 94.62 89 ILE A N 1
ATOM 710 C CA . ILE A 1 89 ? -7.568 11.924 -16.566 1.00 94.62 89 ILE A CA 1
ATOM 711 C C . ILE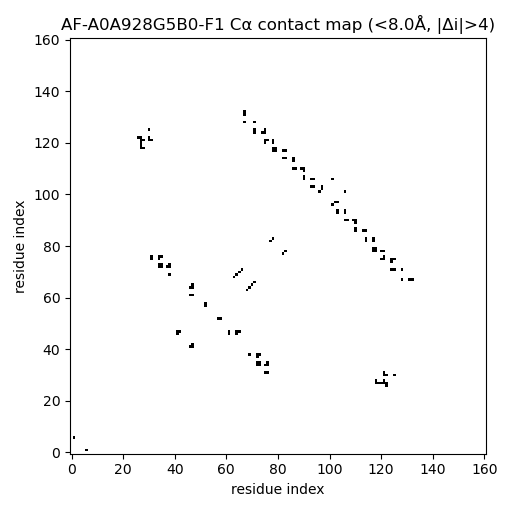 A 1 89 ? -6.322 12.798 -16.748 1.00 94.62 89 ILE A C 1
ATOM 713 O O . ILE A 1 89 ? -6.296 13.642 -17.641 1.00 94.62 89 ILE A O 1
ATOM 717 N N . VAL A 1 90 ? -5.274 12.561 -15.953 1.00 92.62 90 VAL A N 1
ATOM 718 C CA . VAL A 1 90 ? -3.997 13.286 -16.049 1.00 92.62 90 VAL A CA 1
ATOM 719 C C . VAL A 1 90 ? -3.361 13.097 -17.424 1.00 92.62 90 VAL A C 1
ATOM 721 O O . VAL A 1 90 ? -2.877 14.063 -18.006 1.00 92.62 90 VAL A O 1
ATOM 724 N N . MET A 1 91 ? -3.406 11.885 -17.980 1.00 94.38 91 MET A N 1
ATOM 725 C CA . MET A 1 91 ? -2.911 11.615 -19.329 1.00 94.38 91 MET A CA 1
ATOM 726 C C . MET A 1 91 ? -3.694 12.400 -20.393 1.00 94.38 91 MET A C 1
ATOM 728 O O . MET A 1 91 ? -3.084 13.016 -21.264 1.00 94.38 91 MET A O 1
ATOM 732 N N . ILE A 1 92 ? -5.031 12.402 -20.327 1.00 94.06 92 ILE A N 1
ATOM 733 C CA . ILE A 1 92 ? -5.885 13.126 -21.285 1.00 94.06 92 ILE A CA 1
ATOM 734 C C . ILE A 1 92 ? -5.580 14.625 -21.247 1.00 94.06 92 ILE A C 1
ATOM 736 O O . ILE A 1 92 ? -5.372 15.228 -22.297 1.00 94.06 92 ILE A O 1
ATOM 740 N N . ILE A 1 93 ? -5.511 15.209 -20.048 1.00 92.62 93 ILE A N 1
ATOM 741 C CA . ILE A 1 93 ? -5.168 16.625 -19.865 1.00 92.62 93 ILE A CA 1
ATOM 742 C C . ILE A 1 93 ? -3.755 16.895 -20.396 1.00 92.62 93 ILE A C 1
ATOM 744 O O . ILE A 1 93 ? -3.560 17.819 -21.183 1.00 92.62 93 ILE A O 1
ATOM 748 N N . GLY A 1 94 ? -2.788 16.034 -20.069 1.00 90.25 94 GLY A N 1
ATOM 749 C CA . GLY A 1 94 ? -1.410 16.164 -20.537 1.00 90.25 94 GLY A CA 1
ATOM 750 C C . GLY A 1 94 ? -1.294 16.193 -22.063 1.00 90.25 94 GLY A C 1
ATOM 751 O O . GLY A 1 94 ? -0.537 16.998 -22.598 1.00 90.25 94 GLY A O 1
ATOM 752 N N . PHE A 1 95 ? -2.090 15.391 -22.781 1.00 90.75 95 PHE A N 1
ATOM 753 C CA . PHE A 1 95 ? -2.120 15.420 -24.249 1.00 90.75 95 PHE A CA 1
ATOM 754 C C . PHE A 1 95 ? -2.687 16.722 -24.828 1.00 90.75 95 PHE A C 1
ATOM 756 O O . PHE A 1 95 ? -2.312 17.101 -25.935 1.00 90.75 95 PHE A O 1
ATOM 763 N N . THR A 1 96 ? -3.568 17.418 -24.105 1.00 89.19 96 THR A N 1
ATOM 764 C CA . THR A 1 96 ? -4.096 18.722 -24.545 1.00 89.19 9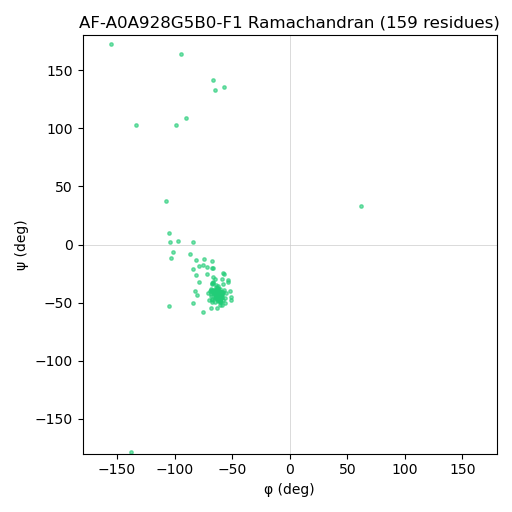6 THR A CA 1
ATOM 765 C C . THR A 1 96 ? -3.126 19.880 -24.311 1.00 89.19 96 THR A C 1
ATOM 767 O O . THR A 1 96 ? -3.249 20.916 -24.957 1.00 89.19 96 THR A O 1
ATOM 770 N N . GLU A 1 97 ? -2.140 19.695 -23.433 1.00 87.12 97 GLU A N 1
ATOM 771 C CA . GLU A 1 97 ? -1.177 20.723 -23.022 1.00 87.12 97 GLU A CA 1
ATOM 772 C C . GLU A 1 97 ? 0.216 20.535 -23.652 1.00 87.12 97 GLU A C 1
ATOM 774 O O . GLU A 1 97 ? 1.182 21.194 -23.259 1.00 87.12 97 GLU A O 1
ATOM 779 N N . THR A 1 98 ? 0.354 19.634 -24.632 1.00 86.31 98 THR A N 1
ATOM 780 C CA . THR A 1 98 ? 1.639 19.388 -25.302 1.00 86.31 98 THR A CA 1
ATOM 781 C C . THR A 1 98 ? 2.112 20.608 -26.089 1.00 86.31 98 THR A C 1
ATOM 783 O O . THR A 1 98 ? 1.362 21.171 -26.885 1.00 86.31 98 THR A O 1
ATOM 786 N N . ASN A 1 99 ? 3.388 20.959 -25.924 1.00 84.94 99 ASN A N 1
ATOM 787 C CA . ASN A 1 99 ? 4.035 22.141 -26.498 1.00 84.94 99 ASN A CA 1
ATOM 788 C C . ASN A 1 99 ? 5.436 21.780 -27.035 1.00 84.94 99 ASN A C 1
ATOM 790 O O . ASN A 1 99 ? 5.894 20.651 -26.892 1.00 84.94 99 ASN A O 1
ATOM 794 N N . MET A 1 100 ? 6.184 22.752 -27.577 1.00 78.69 100 MET A N 1
ATOM 795 C CA . MET A 1 100 ? 7.556 22.527 -28.080 1.00 78.69 100 MET A CA 1
ATOM 796 C C . MET A 1 100 ? 8.526 21.944 -27.023 1.00 78.69 100 MET A C 1
ATOM 798 O O . MET A 1 100 ? 9.479 21.265 -27.388 1.00 78.69 100 MET A O 1
ATOM 802 N N . PHE A 1 101 ? 8.277 22.175 -25.728 1.00 79.56 101 PHE A N 1
ATOM 803 C CA . PHE A 1 101 ? 9.095 21.674 -24.611 1.00 79.56 101 PHE A CA 1
ATOM 804 C C . PHE A 1 101 ? 8.495 20.468 -23.869 1.00 79.56 101 PHE A C 1
ATOM 806 O O . PHE A 1 101 ? 9.181 19.875 -23.043 1.00 79.56 101 PHE A O 1
ATOM 813 N N . TYR A 1 102 ? 7.229 20.128 -24.123 1.00 84.06 102 TYR A N 1
ATOM 814 C CA . TYR A 1 102 ? 6.517 19.048 -23.437 1.00 84.06 102 TYR A CA 1
ATOM 815 C C . TYR A 1 102 ? 5.797 18.201 -24.475 1.00 84.06 102 TYR A C 1
ATOM 817 O O . TYR A 1 102 ? 4.790 18.615 -25.053 1.00 84.06 102 TYR A O 1
ATOM 825 N N . THR A 1 103 ? 6.371 17.043 -24.769 1.00 90.75 103 THR A N 1
ATOM 826 C CA . THR A 1 103 ? 5.965 16.218 -25.902 1.00 90.75 103 THR A CA 1
ATOM 827 C C . THR A 1 103 ? 4.945 15.161 -25.489 1.00 90.75 103 THR A C 1
ATOM 829 O O . THR A 1 103 ? 4.814 14.799 -24.322 1.00 90.75 103 THR A O 1
ATOM 832 N N . ALA A 1 104 ? 4.261 14.582 -26.477 1.00 89.50 104 ALA A N 1
ATOM 833 C CA . ALA A 1 104 ? 3.403 13.412 -26.283 1.00 89.50 104 ALA A CA 1
ATOM 834 C C . ALA A 1 104 ? 4.126 12.233 -25.590 1.00 89.50 104 ALA A C 1
ATOM 836 O O . ALA A 1 104 ? 3.501 11.461 -24.862 1.00 89.50 104 ALA A O 1
ATOM 837 N N . GLY A 1 105 ? 5.443 12.103 -25.794 1.00 91.31 105 GLY A N 1
ATOM 838 C CA . GLY A 1 105 ? 6.263 11.088 -25.131 1.00 91.31 105 GLY A CA 1
ATOM 839 C C . GLY A 1 105 ? 6.378 11.314 -23.623 1.00 91.31 105 GLY A C 1
ATOM 840 O O . GLY A 1 105 ? 6.281 10.357 -22.857 1.00 91.31 105 GLY A O 1
ATOM 841 N N . ASP A 1 106 ? 6.503 12.571 -23.192 1.00 90.88 106 ASP A N 1
ATOM 842 C CA . ASP A 1 106 ? 6.605 12.938 -21.774 1.00 90.88 106 ASP A CA 1
ATOM 843 C C . ASP A 1 106 ? 5.287 12.678 -21.032 1.00 90.88 106 ASP A C 1
ATOM 845 O O . ASP A 1 106 ? 5.289 12.159 -19.913 1.00 90.88 106 ASP A O 1
ATOM 849 N N . VAL A 1 107 ? 4.153 12.957 -21.686 1.00 92.69 107 VAL A N 1
ATOM 850 C CA . VAL A 1 107 ? 2.808 12.625 -21.183 1.00 92.69 107 VAL A CA 1
ATOM 851 C C . VAL A 1 107 ? 2.667 11.120 -20.975 1.00 92.69 107 VAL A C 1
ATOM 853 O O . VAL A 1 107 ? 2.254 10.669 -19.904 1.00 92.69 107 VAL A O 1
ATOM 856 N N . PHE A 1 108 ? 3.035 10.328 -21.986 1.00 92.06 108 PHE A N 1
ATOM 857 C CA . PHE A 1 108 ? 2.919 8.875 -21.917 1.00 92.06 108 PHE A CA 1
ATOM 858 C C . PHE A 1 108 ? 3.844 8.278 -20.850 1.00 92.06 108 PHE A C 1
ATOM 860 O O . PHE A 1 108 ? 3.426 7.412 -20.083 1.00 92.06 108 PHE A O 1
ATOM 867 N N . LEU A 1 109 ? 5.080 8.771 -20.740 1.00 93.19 109 LEU A N 1
ATOM 868 C CA . LEU A 1 109 ? 6.000 8.347 -19.688 1.00 93.19 109 LEU A CA 1
ATOM 869 C C . LEU A 1 109 ? 5.444 8.673 -18.294 1.00 93.19 109 LEU A C 1
ATOM 871 O O . LEU A 1 109 ? 5.460 7.809 -17.415 1.00 93.19 109 LEU A O 1
ATOM 875 N N . GLY A 1 110 ? 4.897 9.877 -18.104 1.00 93.19 110 GLY A N 1
ATOM 876 C CA . GLY A 1 110 ? 4.229 10.275 -16.864 1.00 93.19 110 GLY A CA 1
ATOM 877 C C . GLY A 1 110 ? 3.055 9.360 -16.511 1.00 93.19 110 GLY A C 1
ATOM 878 O O . GLY A 1 110 ? 2.922 8.941 -15.359 1.00 93.19 110 GLY A O 1
ATOM 879 N N . PHE A 1 111 ? 2.258 8.964 -17.506 1.00 94.56 111 PHE A N 1
ATOM 880 C CA . PHE A 1 111 ? 1.182 7.990 -17.329 1.00 94.56 111 PHE A CA 1
ATOM 881 C C . PHE A 1 111 ? 1.711 6.628 -16.854 1.00 94.56 111 PHE A C 1
ATOM 883 O O . PHE A 1 111 ? 1.237 6.114 -15.840 1.00 94.56 111 PHE A O 1
ATOM 890 N N . ILE A 1 112 ? 2.738 6.067 -17.499 1.00 95.62 112 ILE A N 1
ATOM 891 C CA . ILE A 1 112 ? 3.330 4.785 -17.078 1.00 95.62 112 ILE A CA 1
ATOM 892 C C . ILE A 1 112 ? 3.896 4.866 -15.655 1.00 95.62 112 ILE A C 1
ATOM 894 O O . ILE A 1 112 ? 3.642 3.977 -14.840 1.00 95.62 112 ILE A O 1
ATOM 898 N N . ILE A 1 113 ? 4.608 5.947 -15.324 1.00 95.31 113 ILE A N 1
ATOM 899 C CA . ILE A 1 113 ? 5.125 6.174 -13.968 1.00 95.31 113 ILE A CA 1
ATOM 900 C C . ILE A 1 113 ? 3.970 6.230 -12.964 1.00 95.31 113 ILE A C 1
ATOM 902 O O . ILE A 1 113 ? 4.049 5.596 -11.913 1.00 95.31 113 ILE A O 1
ATOM 906 N N . SER A 1 114 ? 2.876 6.923 -13.289 1.00 94.88 114 SER A N 1
ATOM 907 C CA . SER A 1 114 ? 1.711 7.008 -12.405 1.00 94.88 114 SER A CA 1
ATOM 908 C C . SER A 1 114 ? 1.093 5.634 -12.130 1.00 94.88 114 SER A C 1
ATOM 910 O O . SER A 1 114 ? 0.804 5.327 -10.975 1.00 94.88 114 SER A O 1
ATOM 912 N N . LEU A 1 115 ? 0.988 4.760 -13.141 1.00 95.88 115 LEU A N 1
ATOM 913 C CA . LEU A 1 115 ? 0.501 3.388 -12.966 1.00 95.88 115 LEU A CA 1
ATOM 914 C C . LEU A 1 115 ? 1.416 2.568 -12.053 1.00 95.88 115 LEU A C 1
ATOM 916 O O . LEU A 1 115 ? 0.925 1.833 -11.197 1.00 95.88 115 LEU A O 1
ATOM 920 N N . ILE A 1 116 ? 2.737 2.719 -12.191 1.00 94.88 116 ILE A N 1
ATOM 921 C CA . ILE A 1 116 ? 3.708 2.060 -11.307 1.00 94.88 116 ILE A CA 1
ATOM 922 C C . ILE A 1 116 ? 3.536 2.558 -9.869 1.00 94.88 116 ILE A C 1
ATOM 924 O O . ILE A 1 116 ? 3.487 1.744 -8.948 1.00 94.88 116 ILE A O 1
ATOM 928 N N . VAL A 1 117 ? 3.396 3.873 -9.669 1.00 95.19 117 VAL A N 1
ATOM 929 C CA . VAL A 1 117 ? 3.178 4.478 -8.345 1.00 95.19 117 VAL A CA 1
ATOM 930 C C . VAL A 1 117 ? 1.880 3.974 -7.719 1.00 95.19 117 VAL A C 1
ATOM 932 O O . VAL A 1 117 ? 1.885 3.568 -6.559 1.00 95.19 117 VAL A O 1
ATOM 935 N N . ILE A 1 118 ? 0.788 3.934 -8.485 1.00 96.06 118 ILE A N 1
ATOM 936 C CA . ILE A 1 118 ? -0.499 3.386 -8.039 1.00 96.06 118 ILE A CA 1
ATOM 937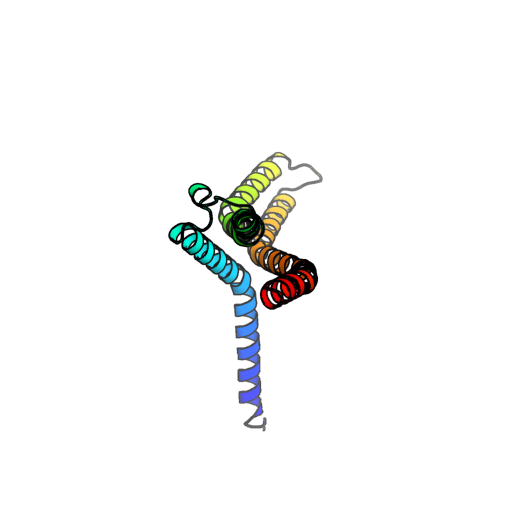 C C . ILE A 1 118 ? -0.341 1.921 -7.638 1.00 96.06 118 ILE A C 1
ATOM 939 O O . ILE A 1 118 ? -0.841 1.519 -6.590 1.00 96.06 118 ILE A O 1
ATOM 943 N N . TYR A 1 119 ? 0.388 1.134 -8.432 1.00 95.44 119 TYR A N 1
ATOM 944 C CA . TYR A 1 119 ? 0.600 -0.282 -8.163 1.00 95.44 119 TYR A CA 1
ATOM 945 C C . TYR A 1 119 ? 1.313 -0.526 -6.832 1.00 95.44 119 TYR A C 1
ATOM 947 O O . TYR A 1 119 ? 0.858 -1.368 -6.060 1.00 95.44 119 TYR A O 1
ATOM 955 N N . ILE A 1 120 ? 2.384 0.223 -6.543 1.00 95.06 120 ILE A N 1
ATOM 956 C CA . ILE A 1 120 ? 3.177 0.089 -5.307 1.00 95.06 120 ILE A CA 1
ATOM 957 C C . ILE A 1 120 ? 2.555 0.807 -4.100 1.00 95.06 120 ILE A C 1
ATOM 959 O O . ILE A 1 120 ? 2.959 0.558 -2.964 1.00 95.06 120 ILE A O 1
ATOM 963 N N . TYR A 1 121 ? 1.562 1.672 -4.310 1.00 94.25 121 TYR A N 1
ATOM 964 C CA . TYR A 1 121 ? 0.920 2.478 -3.269 1.00 94.25 121 TYR A CA 1
ATOM 965 C C . TYR A 1 121 ? 0.409 1.683 -2.048 1.00 94.25 121 TYR A C 1
ATOM 967 O O . TYR A 1 121 ? 0.632 2.138 -0.923 1.00 94.25 121 TYR A O 1
ATOM 975 N N . PRO A 1 122 ? -0.197 0.481 -2.189 1.00 94.75 122 PRO A N 1
ATOM 976 C CA . PRO A 1 122 ? -0.608 -0.326 -1.038 1.00 94.75 122 PRO A CA 1
ATOM 977 C C . PRO A 1 122 ? 0.546 -0.697 -0.096 1.00 94.75 122 PRO A C 1
ATOM 979 O O . PRO A 1 122 ? 0.327 -0.818 1.108 1.00 94.75 122 PRO A O 1
ATOM 982 N N . ILE A 1 123 ? 1.779 -0.830 -0.608 1.00 94.06 123 ILE A N 1
ATOM 983 C CA . ILE A 1 123 ? 2.967 -1.044 0.233 1.00 94.06 123 ILE A CA 1
ATOM 984 C C . ILE A 1 123 ? 3.207 0.182 1.113 1.00 94.06 123 ILE A C 1
ATOM 986 O O . ILE A 1 123 ? 3.368 0.045 2.323 1.00 94.06 123 ILE A O 1
ATOM 990 N N . PHE A 1 124 ? 3.198 1.382 0.526 1.00 92.81 124 PHE A N 1
ATOM 991 C CA . PHE A 1 124 ? 3.398 2.623 1.275 1.00 92.81 124 PHE A CA 1
ATOM 992 C C . PHE A 1 124 ? 2.327 2.822 2.346 1.00 92.81 124 PHE A C 1
ATOM 994 O O . PHE A 1 124 ? 2.656 3.208 3.464 1.00 92.81 124 PHE A O 1
ATOM 1001 N N . MET A 1 125 ? 1.068 2.505 2.036 1.00 92.62 125 MET A N 1
ATOM 1002 C CA . MET A 1 1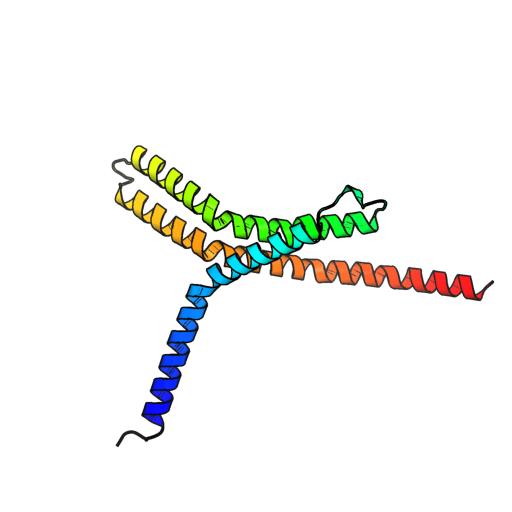25 ? -0.023 2.589 3.009 1.00 92.62 125 MET A CA 1
ATOM 1003 C C . MET A 1 125 ? 0.136 1.589 4.154 1.00 92.62 125 MET A C 1
ATOM 1005 O O . MET A 1 125 ? -0.048 1.965 5.310 1.00 92.62 125 MET A O 1
ATOM 1009 N N . ALA A 1 126 ? 0.537 0.348 3.865 1.00 91.31 126 ALA A N 1
ATOM 1010 C CA . ALA A 1 126 ? 0.813 -0.644 4.902 1.00 91.31 126 ALA A CA 1
ATOM 1011 C C . ALA A 1 126 ? 1.975 -0.210 5.815 1.00 91.31 126 ALA A C 1
ATOM 1013 O O . ALA A 1 126 ? 1.858 -0.271 7.037 1.00 91.31 126 ALA A O 1
ATOM 1014 N N . LEU A 1 127 ? 3.065 0.304 5.235 1.00 91.88 127 LEU A N 1
ATOM 1015 C CA . LEU A 1 127 ? 4.201 0.822 6.000 1.00 91.88 127 LEU A CA 1
ATOM 1016 C C . LEU A 1 127 ? 3.816 2.037 6.852 1.00 91.88 127 LEU A C 1
ATOM 1018 O O . LEU A 1 127 ? 4.220 2.125 8.009 1.00 91.88 127 LEU A O 1
ATOM 1022 N N . ALA A 1 128 ? 3.028 2.962 6.303 1.00 91.31 128 ALA A N 1
ATOM 1023 C CA . ALA A 1 128 ? 2.562 4.141 7.025 1.00 91.31 128 ALA A CA 1
ATOM 1024 C C . ALA A 1 128 ? 1.628 3.769 8.188 1.00 91.31 128 ALA A C 1
ATOM 1026 O O . ALA A 1 128 ? 1.763 4.327 9.278 1.00 91.31 128 ALA A O 1
ATOM 1027 N N . HIS A 1 129 ? 0.735 2.796 7.983 1.00 90.19 129 HIS A N 1
ATOM 1028 C CA . HIS A 1 129 ? -0.106 2.236 9.038 1.00 90.19 129 HIS A CA 1
ATOM 1029 C C . HIS A 1 129 ? 0.747 1.651 10.172 1.00 90.19 129 HIS A C 1
ATOM 1031 O O . HIS A 1 129 ? 0.584 2.029 11.334 1.00 90.19 129 HIS A O 1
ATOM 1037 N N . ASP A 1 130 ? 1.697 0.775 9.838 1.00 89.06 130 ASP A N 1
ATOM 1038 C CA . ASP A 1 130 ? 2.540 0.105 10.831 1.00 89.06 130 ASP A CA 1
ATOM 1039 C C . ASP A 1 130 ? 3.429 1.105 11.582 1.00 89.06 130 ASP A C 1
ATOM 1041 O O . ASP A 1 130 ? 3.563 1.029 12.805 1.00 89.06 130 ASP A O 1
ATOM 1045 N N . PHE A 1 131 ? 3.974 2.100 10.879 1.00 89.62 131 PHE A N 1
ATOM 1046 C CA . PHE A 1 131 ? 4.736 3.191 11.482 1.00 89.62 131 PHE A CA 1
ATOM 1047 C C . PHE A 1 131 ? 3.894 4.006 12.473 1.00 89.62 131 PHE A C 1
ATOM 1049 O O . PHE A 1 131 ? 4.338 4.265 13.594 1.00 89.62 131 PHE A O 1
ATOM 1056 N N . LEU A 1 132 ? 2.662 4.366 12.105 1.00 87.81 132 LEU A N 1
ATOM 1057 C CA . LEU A 1 132 ? 1.757 5.112 12.979 1.00 87.81 132 LEU A CA 1
ATOM 1058 C C . LEU A 1 132 ? 1.398 4.294 14.226 1.00 87.81 132 LEU A C 1
ATOM 1060 O O . LEU A 1 132 ? 1.438 4.814 15.343 1.00 87.81 132 LEU A O 1
ATOM 1064 N N . VAL A 1 133 ? 1.114 2.999 14.068 1.00 86.06 133 VAL A N 1
ATOM 1065 C CA . VAL A 1 133 ? 0.858 2.099 15.202 1.00 86.06 133 VAL A CA 1
ATOM 1066 C C . VAL A 1 133 ? 2.069 2.041 16.133 1.00 86.06 133 VAL A C 1
ATOM 1068 O O . VAL A 1 133 ? 1.901 2.187 17.346 1.00 86.06 133 VAL A O 1
ATOM 1071 N N . LEU A 1 134 ? 3.283 1.895 15.591 1.00 87.50 134 LEU A N 1
ATOM 1072 C CA . LEU A 1 134 ? 4.525 1.894 16.371 1.00 87.50 134 LEU A CA 1
ATOM 1073 C C . LEU A 1 134 ? 4.723 3.202 17.149 1.00 87.50 134 LEU A C 1
ATOM 1075 O O . LEU A 1 134 ? 5.096 3.156 18.322 1.00 87.50 134 LEU A O 1
ATOM 1079 N N . MET A 1 135 ? 4.416 4.355 16.547 1.00 85.69 135 MET A N 1
ATOM 1080 C CA . MET A 1 135 ? 4.483 5.658 17.225 1.00 85.69 135 MET A CA 1
ATOM 1081 C C . MET A 1 135 ? 3.476 5.796 18.375 1.00 85.69 135 MET A C 1
ATOM 1083 O O . MET A 1 135 ? 3.749 6.494 19.352 1.00 85.69 135 MET A O 1
ATOM 1087 N N . LEU A 1 136 ? 2.327 5.121 18.301 1.00 83.62 136 LEU A N 1
ATOM 1088 C CA . LEU A 1 136 ? 1.299 5.177 19.345 1.00 83.62 136 LEU A CA 1
ATOM 1089 C C . LEU A 1 136 ? 1.540 4.207 20.511 1.00 83.62 136 LEU A C 1
ATOM 1091 O O . LEU A 1 136 ? 1.020 4.433 21.608 1.00 83.62 136 LEU A O 1
ATOM 1095 N N . LEU A 1 137 ? 2.336 3.149 20.320 1.00 83.00 137 LEU A N 1
ATOM 1096 C CA . LEU A 1 137 ? 2.698 2.203 21.386 1.00 83.00 137 LEU A CA 1
ATOM 1097 C C . LEU A 1 137 ? 3.245 2.869 22.667 1.00 83.00 137 LEU A C 1
ATOM 1099 O O . LEU A 1 137 ? 2.764 2.517 23.750 1.00 83.00 137 LEU A O 1
ATOM 1103 N N . PRO A 1 138 ? 4.202 3.820 22.616 1.00 80.00 138 PRO A N 1
ATOM 1104 C CA . PRO A 1 138 ? 4.700 4.478 23.823 1.00 80.00 138 PRO A CA 1
ATOM 1105 C C . PRO A 1 138 ? 3.621 5.295 24.540 1.00 80.00 138 PRO A C 1
ATOM 1107 O O . PRO A 1 138 ? 3.574 5.271 25.768 1.00 80.00 138 PRO A O 1
ATOM 1110 N N . ILE A 1 139 ? 2.710 5.949 23.810 1.00 78.94 139 ILE A N 1
ATOM 1111 C CA . ILE A 1 139 ? 1.591 6.700 24.405 1.00 78.94 139 ILE A CA 1
ATOM 1112 C C . ILE A 1 139 ? 0.652 5.749 25.144 1.00 78.94 139 ILE A C 1
ATOM 1114 O O . ILE A 1 139 ? 0.257 6.021 26.277 1.00 78.94 139 ILE A O 1
ATOM 1118 N N . ARG A 1 140 ? 0.346 4.592 24.548 1.00 74.31 140 ARG A N 1
ATOM 1119 C CA . ARG A 1 140 ? -0.459 3.558 25.208 1.00 74.31 140 ARG A CA 1
ATOM 1120 C C . ARG A 1 140 ? 0.207 3.067 26.494 1.00 74.31 140 ARG A C 1
ATOM 1122 O O . ARG A 1 140 ? -0.442 3.007 27.533 1.00 74.31 140 ARG A O 1
ATOM 1129 N N . LYS A 1 141 ? 1.513 2.789 26.441 1.00 78.44 141 LYS A N 1
ATOM 1130 C CA . LYS A 1 141 ? 2.296 2.355 27.607 1.00 78.44 141 LYS A CA 1
ATOM 1131 C C . LYS A 1 141 ? 2.342 3.423 28.704 1.00 78.44 141 LYS A C 1
ATOM 1133 O O . LYS A 1 141 ? 2.285 3.074 29.881 1.00 78.44 141 LYS A O 1
ATOM 1138 N N . LEU A 1 142 ? 2.425 4.702 28.334 1.00 77.44 142 LEU A N 1
ATOM 1139 C CA . LEU A 1 142 ? 2.313 5.819 29.270 1.00 77.44 142 LEU A CA 1
ATOM 1140 C C . LEU A 1 142 ? 0.923 5.830 29.913 1.00 77.44 142 LEU A C 1
ATOM 1142 O O . LEU A 1 142 ? 0.837 5.731 31.126 1.00 77.44 142 LEU A O 1
ATOM 1146 N N . ILE A 1 143 ? -0.166 5.836 29.146 1.00 75.88 143 ILE A N 1
ATOM 1147 C CA . ILE A 1 143 ? -1.529 5.837 29.712 1.00 75.88 143 ILE A CA 1
ATOM 1148 C C . ILE A 1 143 ? -1.744 4.663 30.684 1.00 75.88 143 ILE A C 1
ATOM 1150 O O . ILE A 1 143 ? -2.293 4.853 31.770 1.00 75.88 143 ILE A O 1
ATOM 1154 N N . ASP A 1 144 ? -1.260 3.468 30.340 1.00 76.12 144 ASP A N 1
ATOM 1155 C CA . ASP A 1 144 ? -1.354 2.296 31.214 1.00 76.12 144 ASP A CA 1
ATOM 1156 C C . ASP A 1 144 ? -0.519 2.459 32.494 1.00 76.12 144 ASP A C 1
ATOM 1158 O O . ASP A 1 144 ? -0.974 2.094 33.577 1.00 76.12 144 ASP A O 1
ATOM 1162 N N . TYR A 1 145 ? 0.677 3.050 32.410 1.00 77.38 145 TYR A N 1
ATOM 1163 C CA . TYR A 1 145 ? 1.499 3.357 33.584 1.00 77.38 145 TYR A CA 1
ATOM 1164 C C . TYR A 1 145 ? 0.813 4.355 34.526 1.00 77.38 145 TYR A C 1
ATOM 1166 O O . TYR A 1 145 ? 0.826 4.154 35.736 1.00 77.38 145 TYR A O 1
ATOM 1174 N N . TRP A 1 146 ? 0.158 5.382 33.982 1.00 68.00 146 TRP A N 1
ATOM 1175 C CA . TRP A 1 146 ? -0.550 6.403 34.763 1.00 68.00 146 TRP A CA 1
ATOM 1176 C C . TRP A 1 146 ? -1.846 5.881 35.402 1.00 68.00 146 TRP A C 1
ATOM 1178 O O . TRP A 1 146 ? -2.318 6.440 36.387 1.00 68.00 146 TRP A O 1
ATOM 1188 N N . ARG A 1 147 ? -2.400 4.774 34.896 1.00 62.28 147 ARG A N 1
ATOM 1189 C CA . ARG A 1 147 ? -3.564 4.090 35.486 1.00 62.28 147 ARG A CA 1
ATOM 1190 C C . ARG A 1 147 ? -3.222 3.168 36.658 1.00 62.28 147 ARG A C 1
ATOM 1192 O O . ARG A 1 147 ? -4.072 2.968 37.522 1.00 62.28 147 ARG A O 1
ATOM 1199 N N . LYS A 1 148 ? -1.995 2.640 36.729 1.00 65.94 148 LYS A N 1
ATOM 1200 C CA . LYS A 1 148 ? -1.538 1.792 37.847 1.00 65.94 148 LYS A CA 1
ATOM 1201 C C . LYS A 1 148 ? -1.654 2.449 39.234 1.00 65.94 148 LYS A C 1
ATOM 1203 O O . LYS A 1 148 ? -2.177 1.782 40.123 1.00 65.94 148 LYS A O 1
ATOM 1208 N N . PRO A 1 149 ? -1.237 3.713 39.454 1.00 58.97 149 PRO A N 1
ATOM 1209 C CA . PRO A 1 149 ? -1.370 4.340 40.771 1.00 58.97 149 PRO A CA 1
ATOM 1210 C C . PRO A 1 149 ? -2.834 4.575 41.169 1.00 58.97 149 PRO A C 1
ATOM 1212 O O . PRO A 1 149 ? -3.170 4.445 42.341 1.00 58.97 149 PRO A O 1
ATOM 1215 N N . ALA A 1 150 ? -3.727 4.843 40.209 1.00 57.62 150 ALA A N 1
ATOM 1216 C CA . ALA A 1 150 ? -5.159 4.990 40.483 1.00 57.62 150 ALA A CA 1
ATOM 1217 C C . ALA A 1 150 ? -5.806 3.663 40.923 1.00 57.62 150 ALA A C 1
ATOM 1219 O O . ALA A 1 150 ? -6.591 3.642 41.863 1.00 57.62 150 ALA A O 1
ATOM 1220 N N . GLN A 1 151 ? -5.421 2.542 40.303 1.00 57.50 151 GLN A N 1
ATOM 1221 C CA . GLN A 1 151 ? -5.893 1.217 40.721 1.00 57.50 151 GLN A CA 1
ATOM 1222 C C . GLN A 1 151 ? -5.373 0.807 42.103 1.00 57.50 151 GLN A C 1
ATOM 1224 O O . GLN A 1 151 ? -6.085 0.128 42.834 1.00 57.50 151 GLN A O 1
ATOM 1229 N N . GLN A 1 152 ? -4.155 1.207 42.478 1.00 58.72 152 GLN A N 1
ATOM 1230 C CA . GLN A 1 152 ? -3.626 0.940 43.820 1.00 58.72 152 GLN A CA 1
ATOM 1231 C C . GLN A 1 152 ? -4.370 1.742 44.899 1.00 58.72 152 GLN A C 1
ATOM 1233 O O . GLN A 1 152 ? -4.669 1.193 45.954 1.00 58.72 152 GLN A O 1
ATOM 1238 N N . LEU A 1 153 ? -4.744 2.993 44.607 1.00 58.72 153 LEU A N 1
ATOM 1239 C CA . LEU A 1 153 ? -5.551 3.830 45.503 1.00 58.72 153 LEU A CA 1
ATOM 1240 C C . LEU A 1 153 ? -6.968 3.270 45.737 1.00 58.72 153 LEU A C 1
ATOM 1242 O O . LEU A 1 153 ? -7.449 3.295 46.868 1.00 58.72 153 LEU A O 1
ATOM 1246 N N . ASP A 1 154 ? -7.613 2.711 44.707 1.00 56.75 154 ASP A N 1
ATOM 1247 C CA . ASP A 1 154 ? -8.933 2.069 44.841 1.00 56.75 154 ASP A CA 1
ATOM 1248 C C . ASP A 1 154 ? -8.893 0.780 45.685 1.00 56.75 154 ASP A C 1
ATOM 1250 O O . ASP A 1 154 ? -9.855 0.456 46.386 1.00 56.75 154 ASP A O 1
ATOM 1254 N N . ILE A 1 155 ? -7.787 0.026 45.628 1.00 59.09 155 ILE A N 1
ATOM 1255 C CA . ILE A 1 155 ? -7.603 -1.191 46.437 1.00 59.09 155 ILE A CA 1
ATOM 1256 C C . ILE A 1 155 ? -7.393 -0.823 47.911 1.00 59.09 155 ILE A C 1
ATOM 1258 O O . ILE A 1 155 ? -7.994 -1.455 48.778 1.00 59.09 155 ILE A O 1
ATOM 1262 N N . ASP A 1 156 ? -6.600 0.214 48.192 1.00 59.16 156 ASP A N 1
ATOM 1263 C CA . ASP A 1 156 ? -6.361 0.698 49.558 1.00 59.16 156 ASP A CA 1
ATOM 1264 C C . ASP A 1 156 ? -7.636 1.241 50.221 1.00 59.16 156 ASP A C 1
ATOM 1266 O O . ASP A 1 156 ? -7.831 1.061 51.423 1.00 59.16 156 ASP A O 1
ATOM 1270 N N . TYR A 1 157 ? -8.531 1.879 49.457 1.00 55.12 157 TYR A N 1
ATOM 1271 C CA . TYR A 1 157 ? -9.808 2.368 49.988 1.00 55.12 157 TYR A CA 1
ATOM 1272 C C . TYR A 1 157 ? -10.747 1.213 50.374 1.00 55.12 157 TYR A C 1
ATOM 1274 O O . TYR A 1 157 ? -11.317 1.224 51.460 1.00 55.12 157 TYR A O 1
ATOM 1282 N N . LYS A 1 158 ? -10.837 0.165 49.541 1.00 55.88 158 LYS A N 1
ATOM 1283 C CA . LYS A 1 158 ? -11.646 -1.039 49.824 1.00 55.88 158 LYS A CA 1
ATOM 1284 C C . LYS A 1 158 ? -11.138 -1.897 50.984 1.00 55.88 158 LYS A C 1
ATOM 1286 O O . LYS A 1 158 ? -11.898 -2.712 51.486 1.00 55.88 158 LYS A O 1
ATOM 1291 N N . GLN A 1 159 ? -9.869 -1.776 51.373 1.00 57.38 159 GLN A N 1
ATOM 1292 C CA . GLN A 1 159 ? -9.318 -2.495 52.530 1.00 57.38 159 GLN A CA 1
ATOM 1293 C C . GLN A 1 159 ? -9.524 -1.756 53.863 1.00 57.38 159 GLN A C 1
ATOM 1295 O O . GLN A 1 159 ? -9.205 -2.313 54.912 1.00 57.38 159 GLN A O 1
ATOM 1300 N N . ARG A 1 160 ? -10.008 -0.505 53.837 1.00 49.75 160 ARG A N 1
ATOM 1301 C CA . ARG A 1 160 ? -10.275 0.308 55.037 1.00 49.75 160 ARG A CA 1
ATOM 1302 C C . ARG A 1 160 ? -11.752 0.363 55.446 1.00 49.75 160 ARG A C 1
ATOM 1304 O O . ARG A 1 160 ? -12.033 0.927 56.502 1.00 49.75 160 ARG A O 1
ATOM 1311 N N . GLU A 1 161 ? -12.651 -0.195 54.639 1.00 46.44 161 GLU A N 1
ATOM 1312 C CA . GLU A 1 161 ? -14.049 -0.495 55.002 1.00 46.44 161 GLU A CA 1
ATOM 1313 C C . GLU A 1 161 ? -14.164 -1.923 55.551 1.00 46.44 161 GLU A C 1
ATOM 1315 O O . GLU A 1 161 ? -14.959 -2.117 56.498 1.00 46.44 161 GLU A O 1
#